Protein AF-A0A3P7E758-F1 (afdb_monomer_lite)

pLDDT: mean 76.77, std 19.85, range [39.34, 97.81]

Sequence (165 aa):
AAGLGNGDGDRANESASSNPRGQPAQAKSVPIVRASSTPNLNSANDSGIVNMDDDTAPLFYRPSRTGYYTPIAGKNSTHRLNAFRNVGRMIGICLMQMEIFPLHLCRHVLKFILGRPINWFDLAFYDPVLFESMRTLVFNEGPTRPEQINSLYLTFEVAVPEQEV

InterPro domains:
  IPR000569 HECT domain [PF00632] (55-159)
  IPR000569 HECT domain [PS50237] (60-156)
  IPR035983 HECT, E3 ligase catalytic domain [SSF56204] (62-149)

Radius of gyration: 33.28 Å; chains: 1; bounding box: 104×48×68 Å

Foldseek 3Di:
DDDDDDDDDDDDDDDDDDDDDDDPDDDPDDPDDDDPLDPPPPPPPDPPPPCPPDQPADQWDALDPPQAIDGACGPVDPVSVSVVVVLVVLVVVCVVVVHDDPHHHQPVVVCVVVVHDDDLVSVCRNPVPVSVVVVCCCDPPDPNDVVVVVVVVDDPDDDDDPSRD

Secondary structure (DSSP, 8-state):
---------------------PPPP----------TTS--TT-TT--S-----S--S-SEE-SSTT--BEE--TT--HHHHHHHHHHHHHHHHHHHHTPPPSS-B-HHHHHHHTTPPP-GGGHHHH-HHHHHHHHHHHS-SS---HHHHHTTT--S-----GGG-

Structure (mmCIF, N/CA/C/O backbone):
data_AF-A0A3P7E758-F1
#
_entry.id   AF-A0A3P7E758-F1
#
loop_
_atom_site.group_PDB
_atom_site.id
_atom_site.type_symbol
_atom_site.label_atom_id
_atom_site.label_alt_id
_atom_site.label_comp_id
_atom_site.label_asym_id
_atom_site.label_entity_id
_atom_site.label_seq_id
_atom_site.pdbx_PDB_ins_code
_atom_site.Cartn_x
_atom_site.Cartn_y
_atom_site.Cartn_z
_atom_site.occupancy
_atom_site.B_iso_or_equiv
_atom_site.auth_seq_id
_atom_site.auth_comp_id
_atom_site.auth_asym_id
_atom_site.auth_atom_id
_atom_site.pdbx_PDB_model_num
ATOM 1 N N . ALA A 1 1 ? 62.265 40.246 -12.607 1.00 41.34 1 ALA A N 1
ATOM 2 C CA . ALA A 1 1 ? 63.620 39.664 -12.684 1.00 41.34 1 ALA A CA 1
ATOM 3 C C . ALA A 1 1 ? 63.481 38.336 -13.425 1.00 41.34 1 ALA A C 1
ATOM 5 O O . ALA A 1 1 ? 62.776 37.478 -12.922 1.00 41.34 1 ALA A O 1
ATOM 6 N N . ALA A 1 2 ? 63.699 38.328 -14.747 1.00 46.28 2 ALA A N 1
ATOM 7 C CA . ALA A 1 2 ? 64.971 37.979 -15.415 1.00 46.28 2 ALA A CA 1
ATOM 8 C C . ALA A 1 2 ? 65.296 36.487 -15.182 1.00 46.28 2 ALA A C 1
ATOM 10 O O . ALA A 1 2 ? 65.490 36.111 -14.038 1.00 46.28 2 ALA A O 1
ATOM 11 N N . GLY A 1 3 ? 65.281 35.572 -16.153 1.00 40.56 3 GLY A N 1
ATOM 12 C CA . GLY A 1 3 ? 65.645 35.661 -17.571 1.00 40.56 3 GLY A CA 1
ATOM 13 C C . GLY A 1 3 ? 66.884 34.778 -17.810 1.00 40.56 3 GLY A C 1
ATOM 14 O O . GLY A 1 3 ? 67.657 34.599 -16.875 1.00 40.56 3 GLY A O 1
ATOM 15 N N . LEU A 1 4 ? 67.082 34.332 -19.062 1.00 51.03 4 LEU A N 1
ATOM 16 C CA . LEU A 1 4 ? 68.225 33.571 -19.628 1.00 51.03 4 LEU A CA 1
ATOM 17 C C . LEU A 1 4 ? 68.063 32.031 -19.584 1.00 51.03 4 LEU A C 1
ATOM 19 O O . LEU A 1 4 ? 67.838 31.472 -18.522 1.00 51.03 4 LEU A O 1
ATOM 23 N N . GLY A 1 5 ? 68.158 31.260 -20.672 1.00 47.66 5 GLY A N 1
ATOM 24 C CA . GLY A 1 5 ? 68.578 31.544 -22.051 1.00 47.66 5 GLY A CA 1
ATOM 25 C C . GLY A 1 5 ? 69.654 30.548 -22.522 1.00 47.66 5 GLY A C 1
ATOM 26 O O . GLY A 1 5 ? 70.560 30.252 -21.753 1.00 47.66 5 GLY A O 1
ATOM 27 N N . ASN A 1 6 ? 69.547 30.134 -23.794 1.00 51.22 6 ASN A N 1
ATOM 28 C CA . ASN A 1 6 ? 70.484 29.370 -24.651 1.00 51.22 6 ASN A CA 1
ATOM 29 C C . ASN A 1 6 ? 70.391 27.830 -24.562 1.00 51.22 6 ASN A C 1
ATOM 31 O O . ASN A 1 6 ? 70.492 27.265 -23.483 1.00 51.22 6 ASN A O 1
ATOM 35 N N . GLY A 1 7 ? 70.182 27.055 -25.633 1.00 42.97 7 GLY A N 1
ATOM 36 C CA . GLY A 1 7 ? 70.262 27.323 -27.076 1.00 42.97 7 GLY A CA 1
ATOM 37 C C . GLY A 1 7 ? 71.610 26.867 -27.635 1.00 42.97 7 GLY A C 1
ATOM 38 O O . GLY A 1 7 ? 72.589 27.540 -27.357 1.00 42.97 7 GLY A O 1
ATOM 39 N N . ASP A 1 8 ? 71.609 25.723 -28.333 1.00 50.28 8 ASP A N 1
ATOM 40 C CA . ASP A 1 8 ? 72.530 25.215 -29.379 1.00 50.28 8 ASP A CA 1
ATOM 41 C C . ASP A 1 8 ? 72.302 23.682 -29.432 1.00 50.28 8 ASP A C 1
ATOM 43 O O . ASP A 1 8 ? 72.295 23.024 -28.399 1.00 50.28 8 ASP A O 1
ATOM 47 N N . GLY A 1 9 ? 71.971 23.001 -30.528 1.00 44.56 9 GLY A N 1
ATOM 48 C CA . GLY A 1 9 ? 72.224 23.278 -31.931 1.00 44.56 9 GLY A CA 1
ATOM 49 C C . GLY A 1 9 ? 73.202 22.226 -32.449 1.00 44.56 9 GLY A C 1
ATOM 50 O O . GLY A 1 9 ? 74.368 22.547 -32.600 1.00 44.56 9 GLY A O 1
ATOM 51 N N . ASP A 1 10 ? 72.750 20.993 -32.720 1.00 51.03 10 ASP A N 1
ATOM 52 C CA . ASP A 1 10 ? 73.558 20.047 -33.501 1.00 51.03 10 ASP A CA 1
ATOM 53 C C . ASP A 1 10 ? 72.725 19.086 -34.364 1.00 51.03 10 ASP A C 1
ATOM 55 O O . ASP A 1 10 ? 71.723 18.506 -33.941 1.00 51.03 10 ASP A O 1
ATOM 59 N N . ARG A 1 11 ? 73.144 18.993 -35.630 1.00 44.94 11 ARG A N 1
ATOM 60 C CA . ARG A 1 11 ? 72.559 18.239 -36.749 1.00 44.94 11 ARG A CA 1
ATOM 61 C C . ARG A 1 11 ? 73.320 16.922 -36.943 1.00 44.94 11 ARG A C 1
ATOM 63 O O . ARG A 1 11 ? 74.523 16.983 -37.145 1.00 44.94 11 ARG A O 1
ATOM 70 N N . ALA A 1 12 ? 72.620 15.792 -37.060 1.00 52.88 12 ALA A N 1
ATOM 71 C CA . ALA A 1 12 ? 72.974 14.622 -37.895 1.00 52.88 12 ALA A CA 1
ATOM 72 C C . ALA A 1 12 ? 71.857 13.567 -37.735 1.00 52.88 12 ALA A C 1
ATOM 74 O O . ALA A 1 12 ? 71.532 13.184 -36.622 1.00 52.88 12 ALA A O 1
ATOM 75 N N . ASN A 1 13 ? 71.046 13.308 -38.765 1.00 43.94 13 ASN A N 1
ATOM 76 C CA . ASN A 1 13 ? 71.191 12.190 -39.709 1.00 43.94 13 ASN A CA 1
ATOM 77 C C . ASN A 1 13 ? 71.075 10.807 -39.046 1.00 43.94 13 ASN A C 1
ATOM 79 O O . ASN A 1 13 ? 72.078 10.326 -38.548 1.00 43.94 13 ASN A O 1
ATOM 83 N N . GLU A 1 14 ? 69.906 10.156 -39.127 1.00 45.25 14 GLU A N 1
ATOM 84 C CA . GLU A 1 14 ? 69.813 8.691 -39.239 1.00 45.25 14 GLU A CA 1
ATOM 85 C C . GLU A 1 14 ? 68.392 8.226 -39.636 1.00 45.25 14 GLU A C 1
ATOM 87 O O . GLU A 1 14 ? 67.415 8.400 -38.917 1.00 45.25 14 GLU A O 1
ATOM 92 N N . SER A 1 15 ? 68.327 7.654 -40.840 1.00 52.00 15 SER A N 1
ATOM 93 C CA . SER A 1 15 ? 67.788 6.320 -41.138 1.00 52.00 15 SER A CA 1
ATOM 94 C C . SER A 1 15 ? 66.315 5.982 -40.856 1.00 52.00 15 SER A C 1
ATOM 96 O O . SER A 1 15 ? 65.830 5.897 -39.734 1.00 52.00 15 SER A O 1
ATOM 98 N N . ALA A 1 16 ? 65.643 5.654 -41.960 1.00 40.22 16 ALA A N 1
ATOM 99 C CA . ALA A 1 16 ? 64.297 5.121 -42.080 1.00 40.22 16 ALA A CA 1
ATOM 100 C C . ALA A 1 16 ? 64.017 3.867 -41.228 1.00 40.22 16 ALA A C 1
ATOM 102 O O . ALA A 1 16 ? 64.786 2.908 -41.256 1.00 40.22 16 ALA A O 1
ATOM 103 N N . SER A 1 17 ? 62.836 3.819 -40.600 1.00 50.53 17 SER A N 1
ATOM 104 C CA . SER A 1 17 ? 62.157 2.562 -40.263 1.00 50.53 17 SER A CA 1
ATOM 105 C C . SER A 1 17 ? 60.633 2.744 -40.135 1.00 50.53 17 SER A C 1
ATOM 107 O O . SER A 1 17 ? 60.138 3.473 -39.282 1.00 50.53 17 SER A O 1
ATOM 109 N N . SER A 1 18 ? 59.927 2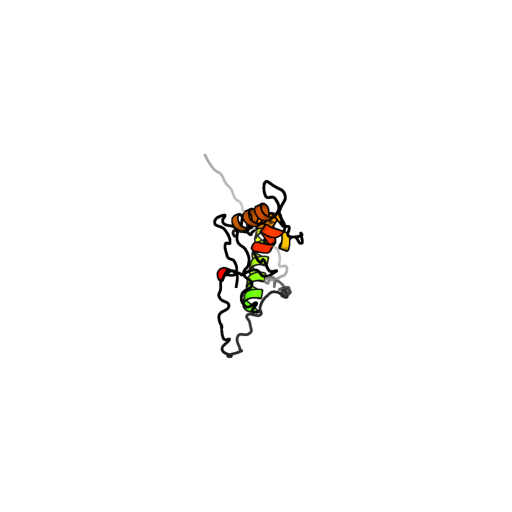.106 -41.074 1.00 52.12 18 SER A N 1
ATOM 110 C CA . SER A 1 18 ? 58.575 1.512 -41.032 1.00 52.12 18 SER A CA 1
ATOM 111 C C . SER A 1 18 ? 57.454 2.095 -40.139 1.00 52.12 18 SER A C 1
ATOM 113 O O . SER A 1 18 ? 57.463 1.895 -38.932 1.00 52.12 18 SER A O 1
ATOM 115 N N . ASN A 1 19 ? 56.431 2.670 -40.806 1.00 53.75 19 ASN A N 1
ATOM 116 C CA . ASN A 1 19 ? 54.977 2.339 -40.818 1.00 53.75 19 ASN A CA 1
ATOM 117 C C . ASN A 1 19 ? 54.227 1.873 -39.532 1.00 53.75 19 ASN A C 1
ATOM 119 O O . ASN A 1 19 ? 54.808 1.187 -38.703 1.00 53.75 19 ASN A O 1
ATOM 123 N N . PRO A 1 20 ? 52.868 1.953 -39.473 1.00 49.50 20 PRO A N 1
ATOM 124 C CA . PRO A 1 20 ? 51.925 2.812 -40.212 1.00 49.50 20 PRO A CA 1
ATOM 125 C C . PRO A 1 20 ? 50.729 3.368 -39.378 1.00 49.50 20 PRO A C 1
ATOM 127 O O . PRO A 1 20 ? 50.231 2.758 -38.440 1.00 49.50 20 PRO A O 1
ATOM 130 N N . ARG A 1 21 ? 50.190 4.508 -39.835 1.00 39.78 21 ARG A N 1
ATOM 131 C CA . ARG A 1 21 ? 48.750 4.821 -40.015 1.00 39.78 21 ARG A CA 1
ATOM 132 C C . ARG A 1 21 ? 47.754 4.252 -38.978 1.00 39.78 21 ARG A C 1
ATOM 134 O O . ARG A 1 21 ? 47.165 3.192 -39.179 1.00 39.78 21 ARG A O 1
ATOM 141 N N . GLY A 1 22 ? 47.468 5.046 -37.944 1.00 39.34 22 GLY A N 1
ATOM 142 C CA . GLY A 1 22 ? 46.355 4.825 -37.017 1.00 39.34 22 GLY A CA 1
ATOM 143 C C . GLY A 1 22 ? 44.988 4.911 -37.710 1.00 39.34 22 GLY A C 1
ATOM 144 O O . GLY A 1 22 ? 44.616 5.952 -38.250 1.00 39.34 22 GLY A O 1
ATOM 145 N N . GLN A 1 23 ? 44.248 3.802 -37.693 1.00 52.19 23 GLN A N 1
ATOM 146 C CA . GLN A 1 23 ? 42.803 3.763 -37.933 1.00 52.19 23 GLN A CA 1
ATOM 147 C C . GLN A 1 23 ? 42.063 3.999 -36.607 1.00 52.19 23 GLN A C 1
ATOM 149 O O . GLN A 1 23 ? 42.525 3.517 -35.570 1.00 52.19 23 GLN A O 1
ATOM 154 N N . PRO A 1 24 ? 40.913 4.696 -36.608 1.00 47.62 24 PRO A N 1
ATOM 155 C CA . PRO A 1 24 ? 40.091 4.815 -35.414 1.00 47.62 24 PRO A CA 1
ATOM 156 C C . PRO A 1 24 ? 39.501 3.440 -35.080 1.00 47.62 24 PRO A C 1
ATOM 158 O O . PRO A 1 24 ? 38.930 2.766 -35.938 1.00 47.62 24 PRO A O 1
ATOM 161 N N . ALA A 1 25 ? 39.662 3.014 -33.829 1.00 46.28 25 ALA A N 1
ATOM 162 C CA . ALA A 1 25 ? 39.121 1.760 -33.332 1.00 46.28 25 ALA A CA 1
ATOM 163 C C . ALA A 1 25 ? 37.589 1.733 -33.495 1.00 46.28 25 ALA A C 1
ATOM 165 O O . ALA A 1 25 ? 36.874 2.535 -32.895 1.00 46.28 25 ALA A O 1
ATOM 166 N N . GLN A 1 26 ? 37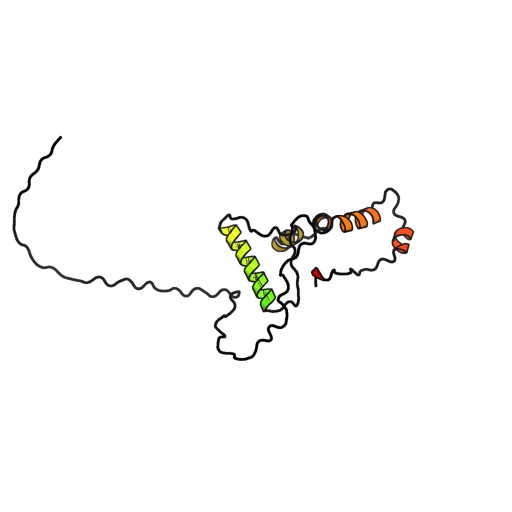.083 0.791 -34.296 1.00 47.22 26 GLN A N 1
ATOM 167 C CA . GLN A 1 26 ? 35.668 0.427 -34.324 1.00 47.22 26 GLN A CA 1
ATOM 168 C C . GLN A 1 26 ? 35.277 -0.127 -32.950 1.00 47.22 26 GLN A C 1
ATOM 170 O O . GLN A 1 26 ? 35.630 -1.254 -32.595 1.00 47.22 26 GLN A O 1
ATOM 175 N N . ALA A 1 27 ? 34.537 0.661 -32.172 1.00 50.00 27 ALA A N 1
ATOM 176 C CA . ALA A 1 27 ? 33.851 0.163 -30.991 1.00 50.00 27 ALA A CA 1
ATOM 177 C C . ALA A 1 27 ? 32.828 -0.892 -31.439 1.00 50.00 27 ALA A C 1
ATOM 179 O O . ALA A 1 27 ? 31.852 -0.580 -32.122 1.00 50.00 27 ALA A O 1
ATOM 180 N N . LYS A 1 28 ? 33.070 -2.156 -31.082 1.00 49.59 28 LYS A N 1
ATOM 181 C CA . LYS A 1 28 ? 32.106 -3.244 -31.264 1.00 49.59 28 LYS A CA 1
ATOM 182 C C . LYS A 1 28 ? 30.858 -2.912 -30.444 1.00 49.59 28 LYS A C 1
ATOM 184 O O . LYS A 1 28 ? 30.899 -2.946 -29.216 1.00 49.59 28 LYS A O 1
ATOM 189 N N . SER A 1 29 ? 29.762 -2.579 -31.119 1.00 47.69 29 SER A N 1
ATOM 190 C CA . SER A 1 29 ? 28.447 -2.432 -30.507 1.00 47.69 29 SER A CA 1
ATOM 191 C C . SER A 1 29 ? 27.980 -3.798 -30.002 1.00 47.69 29 SER A C 1
ATOM 193 O O . SER A 1 29 ? 27.659 -4.699 -30.772 1.00 47.69 29 SER A O 1
ATOM 195 N N . VAL A 1 30 ? 27.978 -3.980 -28.685 1.00 52.91 30 VAL A N 1
ATOM 196 C CA . VAL A 1 30 ? 27.336 -5.140 -28.060 1.00 52.91 30 VAL A CA 1
ATOM 197 C C . VAL A 1 30 ? 25.820 -4.924 -28.171 1.00 52.91 30 VAL A C 1
ATOM 199 O O . VAL A 1 30 ? 25.354 -3.837 -27.816 1.00 52.91 30 VAL A O 1
ATOM 202 N N . PRO A 1 31 ? 25.028 -5.888 -28.675 1.00 55.88 31 PRO A N 1
ATOM 203 C CA . PRO A 1 31 ? 23.585 -5.718 -28.758 1.00 55.88 31 PRO A CA 1
ATOM 204 C C . PRO A 1 31 ? 23.020 -5.602 -27.339 1.00 55.88 31 PRO A C 1
ATOM 206 O O . PRO A 1 31 ? 23.125 -6.531 -26.539 1.00 55.88 31 PRO A O 1
ATOM 209 N N . ILE A 1 32 ? 22.429 -4.451 -27.013 1.00 60.91 32 ILE A N 1
ATOM 210 C CA . ILE A 1 32 ? 21.664 -4.283 -25.776 1.00 60.91 32 ILE A CA 1
ATOM 211 C C . ILE A 1 32 ? 20.487 -5.254 -25.854 1.00 60.91 32 ILE A C 1
ATOM 213 O O . ILE A 1 32 ? 19.609 -5.112 -26.708 1.00 60.91 32 ILE A O 1
ATOM 217 N N . VAL A 1 33 ? 20.488 -6.262 -24.977 1.00 63.25 33 VAL A N 1
ATOM 218 C CA . VAL A 1 33 ? 19.376 -7.204 -24.841 1.00 63.25 33 VAL A CA 1
ATOM 219 C C . VAL A 1 33 ? 18.130 -6.394 -24.517 1.00 63.25 33 VAL A C 1
ATOM 221 O O . VAL A 1 33 ? 18.039 -5.731 -23.482 1.00 63.25 33 VAL A O 1
ATOM 224 N N . ARG A 1 34 ? 17.175 -6.413 -25.445 1.00 58.03 34 ARG A N 1
ATOM 225 C CA . ARG A 1 34 ? 15.913 -5.698 -25.312 1.00 58.03 34 ARG A CA 1
ATOM 226 C C . ARG A 1 34 ? 15.176 -6.267 -24.105 1.00 58.03 34 ARG A C 1
ATOM 228 O O . ARG A 1 34 ? 14.769 -7.426 -24.117 1.00 58.03 34 ARG A O 1
ATOM 235 N N . ALA A 1 35 ? 15.015 -5.464 -23.056 1.00 59.47 35 ALA A N 1
ATOM 236 C CA . ALA A 1 35 ? 14.199 -5.865 -21.921 1.00 59.47 35 ALA A CA 1
ATOM 237 C C . ALA A 1 35 ? 12.785 -6.177 -22.433 1.00 59.47 35 ALA A C 1
ATOM 239 O O . ALA A 1 35 ? 12.217 -5.377 -23.186 1.00 59.47 35 ALA A O 1
ATOM 240 N N . SER A 1 36 ? 12.208 -7.297 -21.986 1.00 63.53 36 SER A N 1
ATOM 241 C CA . SER A 1 36 ? 10.834 -7.743 -22.302 1.00 63.53 36 SER A CA 1
ATOM 242 C C . SER A 1 36 ? 9.771 -6.660 -22.078 1.00 63.53 36 SER A C 1
ATOM 244 O O . SER A 1 36 ? 8.658 -6.720 -22.585 1.00 63.53 36 SER A O 1
ATOM 246 N N . SER A 1 37 ? 10.130 -5.637 -21.314 1.00 56.72 37 SER A N 1
ATOM 247 C CA . SER A 1 37 ? 9.301 -4.525 -20.905 1.00 56.72 37 SER A CA 1
ATOM 248 C C . SER A 1 37 ? 9.406 -3.289 -21.820 1.00 56.72 37 SER A C 1
ATOM 250 O O . SER A 1 37 ? 8.776 -2.273 -21.524 1.00 56.72 37 SER A O 1
ATOM 252 N N . THR A 1 38 ? 10.225 -3.284 -22.880 1.00 59.06 38 THR A N 1
ATOM 253 C CA . THR A 1 38 ? 10.274 -2.159 -23.843 1.00 59.06 38 THR A CA 1
ATOM 254 C C . THR A 1 38 ? 9.209 -2.344 -24.931 1.00 59.06 38 THR A C 1
ATOM 256 O O . THR A 1 38 ? 9.291 -3.316 -25.682 1.00 59.06 38 THR A O 1
ATOM 259 N N . PRO A 1 39 ? 8.195 -1.460 -25.039 1.00 54.72 39 PRO A N 1
ATOM 260 C CA . PRO A 1 39 ? 7.258 -1.527 -26.155 1.00 54.72 39 PRO A CA 1
ATOM 261 C C . PRO A 1 39 ? 8.026 -1.352 -27.470 1.00 54.72 39 PRO A C 1
ATOM 263 O O . PRO A 1 39 ? 8.920 -0.507 -27.578 1.00 54.72 39 PRO A O 1
ATOM 266 N N . ASN A 1 40 ? 7.711 -2.180 -28.466 1.00 57.12 40 ASN A N 1
ATOM 267 C CA . ASN A 1 40 ? 8.311 -2.067 -29.787 1.00 57.12 40 ASN A CA 1
ATOM 268 C C . ASN A 1 40 ? 7.716 -0.848 -30.505 1.00 57.12 40 ASN A C 1
ATOM 270 O O . ASN A 1 40 ? 6.715 -0.961 -31.198 1.00 57.12 40 ASN A O 1
ATOM 274 N N . LEU A 1 41 ? 8.339 0.320 -30.339 1.00 59.19 41 LEU A N 1
ATOM 275 C CA . LEU A 1 41 ? 7.969 1.549 -31.056 1.00 59.19 41 LEU A CA 1
ATOM 276 C C . LEU A 1 41 ? 8.222 1.468 -32.578 1.00 59.19 41 LEU A C 1
ATOM 278 O O . LEU A 1 41 ? 7.837 2.377 -33.300 1.00 59.19 41 LEU A O 1
ATOM 282 N N . ASN A 1 42 ? 8.812 0.373 -33.080 1.00 50.25 42 ASN A N 1
ATOM 283 C CA . ASN A 1 42 ? 9.060 0.149 -34.509 1.00 50.25 42 ASN A CA 1
ATOM 284 C C . ASN A 1 42 ? 7.915 -0.560 -35.255 1.00 50.25 42 ASN A C 1
ATOM 286 O O . ASN A 1 42 ? 8.106 -0.956 -36.404 1.00 50.25 42 ASN A O 1
ATOM 290 N N . SER A 1 43 ? 6.715 -0.675 -34.680 1.00 47.59 43 SER A N 1
ATOM 291 C CA . SER A 1 43 ? 5.504 -0.935 -35.479 1.00 47.59 43 SER A CA 1
ATOM 292 C C . SER A 1 43 ? 5.054 0.351 -36.189 1.00 47.59 43 SER A C 1
ATOM 294 O O . SER A 1 43 ? 3.952 0.836 -35.982 1.00 47.59 43 SER A O 1
ATOM 296 N N . ALA A 1 44 ? 5.934 0.933 -37.006 1.00 47.69 44 ALA A N 1
ATOM 297 C CA . ALA A 1 44 ? 5.676 2.142 -37.792 1.00 47.69 44 ALA A CA 1
ATOM 298 C C . ALA A 1 44 ? 5.087 1.827 -39.183 1.00 47.69 44 ALA A C 1
ATOM 300 O O . ALA A 1 44 ? 5.229 2.626 -40.099 1.00 47.69 44 ALA A O 1
ATOM 301 N N . ASN A 1 45 ? 4.461 0.655 -39.352 1.00 43.12 45 ASN A N 1
ATOM 302 C CA . ASN A 1 45 ? 3.887 0.220 -40.630 1.00 43.12 45 ASN A CA 1
ATOM 303 C C . ASN A 1 45 ? 2.552 -0.536 -40.495 1.00 43.12 45 ASN A C 1
ATOM 305 O O . ASN A 1 45 ? 2.157 -1.235 -41.424 1.00 43.12 45 ASN A O 1
ATOM 309 N N . ASP A 1 46 ? 1.851 -0.390 -39.366 1.00 43.41 46 ASP A N 1
ATOM 310 C CA . ASP A 1 46 ? 0.432 -0.740 -39.298 1.00 43.41 46 ASP A CA 1
ATOM 311 C C . ASP A 1 46 ? -0.383 0.553 -39.304 1.00 43.41 46 ASP A C 1
ATOM 313 O O . ASP A 1 46 ? -0.542 1.228 -38.290 1.00 43.41 46 ASP A O 1
ATOM 317 N N . SER A 1 47 ? -0.841 0.930 -40.495 1.00 41.97 47 SER A N 1
ATOM 318 C CA . SER A 1 47 ? -1.725 2.069 -40.753 1.00 41.97 47 SER A CA 1
ATOM 319 C C . SER A 1 47 ? -3.158 1.835 -40.251 1.00 41.97 47 SER A C 1
ATOM 321 O O . SER A 1 47 ? -4.075 2.552 -40.652 1.00 41.97 47 SER A O 1
ATOM 323 N N . GLY A 1 48 ? -3.386 0.829 -39.404 1.00 43.44 48 GLY A N 1
ATOM 324 C CA . GLY A 1 48 ? -4.626 0.681 -38.664 1.00 43.44 48 GLY A CA 1
ATOM 325 C C . GLY A 1 48 ? -4.743 1.816 -37.658 1.00 43.44 48 GLY A C 1
ATOM 326 O O . GLY A 1 48 ? -3.896 1.962 -36.781 1.00 43.44 48 GLY A O 1
ATOM 327 N N . ILE A 1 49 ? -5.791 2.629 -37.789 1.00 47.09 49 ILE A N 1
ATOM 328 C CA . ILE A 1 49 ? -6.248 3.560 -36.757 1.00 47.09 49 ILE A CA 1
ATOM 329 C C . ILE A 1 49 ? -6.336 2.757 -35.455 1.00 47.09 49 ILE A C 1
ATOM 331 O O . ILE A 1 49 ? -7.299 2.028 -35.226 1.00 47.09 49 ILE A O 1
ATOM 335 N N . VAL A 1 50 ? -5.301 2.835 -34.617 1.00 49.53 50 VAL A N 1
ATOM 336 C CA . VAL A 1 50 ? -5.419 2.434 -33.224 1.00 49.53 50 VAL A CA 1
ATOM 337 C C . VAL A 1 50 ? -6.455 3.386 -32.673 1.00 49.53 50 VAL A C 1
ATOM 339 O O . VAL A 1 50 ? -6.180 4.574 -32.513 1.00 49.53 50 VAL A O 1
ATOM 342 N N . ASN A 1 51 ? -7.672 2.887 -32.469 1.00 50.25 51 ASN A N 1
ATOM 343 C CA . ASN A 1 51 ? -8.646 3.569 -31.643 1.00 50.25 51 ASN A CA 1
ATOM 344 C C . ASN A 1 51 ? -7.921 3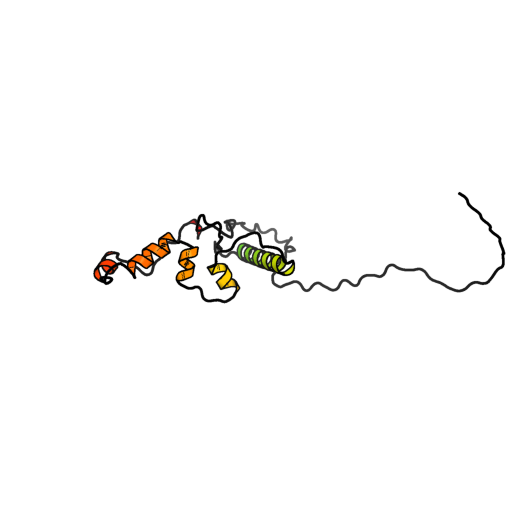.829 -30.318 1.00 50.25 51 ASN A C 1
ATOM 346 O O . ASN A 1 51 ? -7.764 2.919 -29.502 1.00 50.25 51 ASN A O 1
ATOM 350 N N . MET A 1 52 ? -7.395 5.048 -30.142 1.00 51.22 52 MET A N 1
ATOM 351 C CA . MET A 1 52 ? -6.876 5.573 -28.880 1.00 51.22 52 MET A CA 1
ATOM 352 C C . MET A 1 52 ? -8.069 5.817 -27.953 1.00 51.22 52 MET A C 1
ATOM 354 O O . MET A 1 52 ? -8.266 6.912 -27.438 1.00 51.22 52 MET A O 1
ATOM 358 N N . ASP A 1 53 ? -8.906 4.794 -27.819 1.00 57.31 53 ASP A N 1
ATOM 359 C CA . ASP A 1 53 ? -10.167 4.826 -27.120 1.00 57.31 53 ASP A CA 1
ATOM 360 C C . ASP A 1 53 ? -9.861 4.807 -25.619 1.00 57.31 53 ASP A C 1
ATOM 362 O O . ASP A 1 53 ? -9.687 3.771 -24.971 1.00 57.31 53 ASP A O 1
ATOM 366 N N . ASP A 1 54 ? -9.735 6.025 -25.101 1.00 64.12 54 ASP A N 1
ATOM 367 C CA . ASP A 1 54 ? -10.163 6.481 -23.782 1.00 64.12 54 ASP A CA 1
ATOM 368 C C . ASP A 1 54 ? -9.456 5.979 -22.518 1.00 64.12 54 ASP A C 1
ATOM 370 O O . ASP A 1 54 ? -9.891 6.314 -21.419 1.00 64.12 54 ASP A O 1
ATOM 374 N N . ASP A 1 55 ? -8.343 5.248 -22.593 1.00 77.12 55 ASP A N 1
ATOM 375 C CA . ASP A 1 55 ? -7.565 4.924 -21.378 1.00 77.12 55 ASP A CA 1
ATOM 376 C C . ASP A 1 55 ? -6.488 5.979 -21.057 1.00 77.12 55 ASP A C 1
ATOM 378 O O . ASP A 1 55 ? -5.328 5.667 -20.782 1.00 77.12 55 ASP A O 1
ATOM 382 N N . THR A 1 56 ? -6.876 7.256 -21.142 1.00 83.06 56 THR A N 1
ATOM 383 C CA . THR A 1 56 ? -6.035 8.433 -20.849 1.00 83.06 56 THR A CA 1
ATOM 384 C C . THR A 1 56 ? -6.230 8.969 -19.428 1.00 83.06 56 THR A C 1
ATOM 386 O O . THR A 1 56 ? -5.585 9.946 -19.040 1.00 83.06 56 THR A O 1
ATOM 389 N N . ALA A 1 57 ? -7.091 8.325 -18.631 1.00 86.19 57 ALA A N 1
ATOM 390 C CA . ALA A 1 57 ? -7.317 8.682 -17.237 1.00 86.19 57 ALA A CA 1
ATOM 391 C C . ALA A 1 57 ? -6.002 8.640 -16.429 1.00 86.19 57 ALA A C 1
ATOM 393 O O . ALA A 1 57 ? -5.158 7.770 -16.685 1.00 86.19 57 ALA A O 1
ATOM 394 N N . PRO A 1 58 ? -5.822 9.522 -15.425 1.00 91.19 58 PRO A N 1
ATOM 395 C CA . PRO A 1 58 ? -4.624 9.548 -14.591 1.00 91.19 58 PRO A CA 1
ATOM 396 C C . PRO A 1 58 ? -4.258 8.165 -14.035 1.00 91.19 58 PRO A C 1
ATOM 398 O O . PRO A 1 58 ? -5.126 7.390 -13.640 1.00 91.19 58 PRO A O 1
ATOM 401 N N . LEU A 1 59 ? -2.959 7.849 -13.973 1.00 93.31 59 LEU A N 1
ATOM 402 C CA . LEU A 1 59 ? -2.488 6.575 -13.406 1.00 93.31 59 LEU A CA 1
ATOM 403 C C . LEU A 1 59 ? -2.656 6.508 -11.886 1.00 93.31 59 LEU A C 1
ATOM 405 O O . LEU A 1 59 ? -2.758 5.421 -11.327 1.00 93.31 59 LEU A O 1
ATOM 409 N N . PHE A 1 60 ? -2.640 7.663 -11.223 1.00 94.00 60 PHE A N 1
ATOM 410 C CA . PHE A 1 60 ? -2.729 7.782 -9.776 1.00 94.00 60 PHE A CA 1
ATOM 411 C C . PHE A 1 60 ? -3.694 8.898 -9.403 1.00 94.00 60 PHE A C 1
ATOM 413 O O . PHE A 1 60 ? -3.732 9.932 -10.072 1.00 94.00 60 PHE A O 1
ATOM 420 N N . TYR A 1 61 ? -4.388 8.731 -8.283 1.00 92.38 61 TYR A N 1
ATOM 421 C CA . TYR A 1 61 ? -5.176 9.789 -7.660 1.00 92.38 61 TYR A CA 1
ATOM 422 C C . TYR A 1 61 ? -4.817 9.934 -6.179 1.00 92.38 61 TYR A C 1
ATOM 424 O O . TYR A 1 61 ? -4.057 9.136 -5.623 1.00 92.38 61 TYR A O 1
ATOM 432 N N . ARG A 1 62 ? -5.324 10.999 -5.553 1.00 90.69 62 ARG A N 1
ATOM 433 C CA . ARG A 1 62 ? -5.109 11.303 -4.135 1.00 90.69 62 ARG A CA 1
ATOM 434 C C . ARG A 1 62 ? -6.391 11.009 -3.350 1.00 90.69 62 ARG A C 1
ATOM 436 O O . ARG A 1 62 ? -7.327 11.795 -3.492 1.00 90.69 62 ARG A O 1
ATOM 443 N N . PRO A 1 63 ? -6.440 9.952 -2.517 1.00 86.94 63 PRO A N 1
ATOM 444 C CA . PRO A 1 63 ? -7.623 9.646 -1.706 1.00 86.94 63 PRO A CA 1
ATOM 445 C C . PRO A 1 63 ? -7.859 10.678 -0.599 1.00 86.94 63 PRO A C 1
ATOM 447 O O . PRO A 1 63 ? -8.992 10.971 -0.238 1.00 86.94 63 PRO A O 1
ATOM 450 N N . SER A 1 64 ? -6.788 11.285 -0.083 1.00 79.62 64 SER A N 1
ATOM 451 C CA . SER A 1 64 ? -6.849 12.237 1.024 1.00 79.62 64 SER A CA 1
ATOM 452 C C . SER A 1 64 ? -6.045 13.504 0.731 1.00 79.62 64 SER A C 1
ATOM 454 O O . SER A 1 64 ? -5.137 13.534 -0.105 1.00 79.62 64 SER A O 1
ATOM 456 N N . ARG A 1 65 ? -6.350 14.579 1.469 1.00 78.44 65 ARG A N 1
ATOM 457 C CA . ARG A 1 65 ? -5.618 15.858 1.418 1.00 78.44 65 ARG A CA 1
ATOM 458 C C . ARG A 1 65 ? -4.192 15.765 1.977 1.00 78.44 65 ARG A C 1
ATOM 460 O O . ARG A 1 65 ? -3.450 16.735 1.888 1.00 78.44 65 ARG A O 1
ATOM 467 N N . THR A 1 66 ? -3.797 14.610 2.513 1.00 78.75 66 THR A N 1
ATOM 468 C CA . THR A 1 66 ? -2.458 14.325 3.057 1.00 78.75 66 THR A CA 1
ATOM 469 C C . THR A 1 66 ? -1.353 14.256 1.998 1.00 78.75 66 THR A C 1
ATOM 471 O O . THR A 1 66 ? -0.180 14.222 2.354 1.00 78.75 66 THR A O 1
ATOM 474 N N . GLY A 1 67 ? -1.701 14.261 0.705 1.00 85.62 67 GLY A N 1
ATOM 475 C CA . GLY A 1 67 ? -0.734 14.343 -0.397 1.00 85.62 67 GLY A CA 1
ATOM 476 C C . GLY A 1 67 ? -0.178 13.000 -0.878 1.00 85.62 67 GLY A C 1
ATOM 477 O O . GLY A 1 67 ? 0.684 12.992 -1.754 1.00 85.62 67 GLY A O 1
ATOM 478 N N . TYR A 1 68 ? -0.678 11.878 -0.354 1.00 93.00 68 TYR A N 1
ATOM 479 C CA . TYR A 1 68 ? -0.307 10.544 -0.826 1.00 93.00 68 TYR A CA 1
ATOM 480 C C . TYR A 1 68 ? -1.141 10.106 -2.032 1.00 93.00 68 TYR A C 1
ATOM 482 O O . TYR A 1 68 ? -2.308 10.475 -2.158 1.00 93.00 68 TYR A O 1
ATOM 490 N N . TYR A 1 69 ? -0.534 9.299 -2.899 1.00 94.31 69 TYR A N 1
ATOM 491 C CA . TYR A 1 69 ? -1.108 8.835 -4.156 1.00 94.31 69 TYR A CA 1
ATOM 492 C C . TYR A 1 69 ? -1.292 7.319 -4.186 1.00 94.31 69 TYR A C 1
ATOM 494 O O . TYR A 1 69 ? -0.469 6.556 -3.669 1.00 94.31 69 TYR A O 1
ATOM 502 N N . THR A 1 70 ? -2.346 6.877 -4.861 1.00 93.56 70 THR A N 1
ATOM 503 C CA . THR A 1 70 ? -2.691 5.464 -5.032 1.00 93.56 70 THR A CA 1
ATOM 504 C C . THR A 1 70 ? -3.031 5.172 -6.503 1.00 93.56 70 THR A C 1
ATOM 506 O O . THR A 1 70 ? -3.522 6.074 -7.188 1.00 93.56 70 THR A O 1
ATOM 509 N N . PRO A 1 71 ? -2.679 3.988 -7.043 1.00 94.25 71 PRO A N 1
ATOM 510 C CA . PRO A 1 71 ? -2.882 3.677 -8.457 1.00 94.25 71 PRO A CA 1
ATOM 511 C C . PRO A 1 71 ? -4.363 3.468 -8.802 1.00 94.25 71 PRO A C 1
ATOM 513 O O . PRO A 1 71 ? -5.108 2.909 -8.005 1.00 94.25 71 PRO A O 1
ATOM 516 N N . ILE A 1 72 ? -4.753 3.856 -10.018 1.00 92.25 72 ILE A N 1
ATOM 517 C CA . ILE A 1 72 ? -6.084 3.623 -10.600 1.00 92.25 72 ILE A CA 1
ATOM 518 C C . ILE A 1 72 ? -5.967 2.535 -11.666 1.00 92.25 72 ILE A C 1
ATOM 520 O O . ILE A 1 72 ? -5.200 2.691 -12.624 1.00 92.25 72 ILE A O 1
ATOM 524 N N . ALA A 1 73 ? -6.731 1.451 -11.547 1.00 85.00 73 ALA A N 1
ATOM 525 C CA . ALA A 1 73 ? -6.665 0.343 -12.500 1.00 85.00 73 ALA A CA 1
ATOM 526 C C . ALA A 1 73 ? -7.132 0.750 -13.909 1.00 85.00 73 ALA A C 1
ATOM 528 O O . ALA A 1 73 ? -6.514 0.331 -14.892 1.00 85.00 73 ALA A O 1
ATOM 529 N N . GLY A 1 74 ? -8.147 1.617 -14.016 1.00 86.06 74 GLY A N 1
ATOM 530 C CA . GLY A 1 74 ? -8.727 2.032 -15.293 1.00 86.06 74 GLY A CA 1
ATOM 531 C C . GLY A 1 74 ? -9.191 0.834 -16.124 1.00 86.06 74 GLY A C 1
ATOM 532 O O . GLY A 1 74 ? -9.560 -0.218 -15.598 1.00 86.06 74 GLY A O 1
ATOM 533 N N . LYS A 1 75 ? -9.077 0.935 -17.454 1.00 85.81 75 LYS A N 1
ATOM 534 C CA . LYS A 1 75 ? -9.486 -0.139 -18.382 1.00 85.81 75 LYS A CA 1
ATOM 535 C C . LYS A 1 75 ? -8.482 -1.298 -18.484 1.00 85.81 75 LYS A C 1
ATOM 537 O O . LYS A 1 75 ? -8.685 -2.205 -19.287 1.00 85.81 75 LYS A O 1
ATOM 542 N N . ASN A 1 76 ? -7.383 -1.277 -17.718 1.00 86.75 76 ASN A N 1
ATOM 543 C CA . ASN A 1 76 ? -6.280 -2.246 -17.810 1.00 86.75 76 ASN A CA 1
ATOM 544 C C . ASN A 1 76 ? -5.767 -2.473 -19.249 1.00 86.75 76 ASN A C 1
ATOM 546 O O . ASN A 1 76 ? -5.317 -3.570 -19.595 1.00 86.75 76 ASN A O 1
ATOM 550 N N . SER A 1 77 ? -5.817 -1.445 -20.103 1.00 89.81 77 SER A N 1
ATOM 551 C CA . SER A 1 77 ? -5.329 -1.559 -21.477 1.00 89.81 77 SER A CA 1
ATOM 552 C C . SER A 1 77 ? -3.834 -1.892 -21.502 1.00 89.81 77 SER A C 1
ATOM 554 O O . SER A 1 77 ? -3.073 -1.550 -20.588 1.00 89.81 77 SER A O 1
ATOM 556 N N . THR A 1 78 ? -3.356 -2.508 -22.587 1.00 90.50 78 THR A N 1
ATOM 557 C CA . THR A 1 78 ? -1.916 -2.768 -22.747 1.00 90.50 78 THR A CA 1
ATOM 558 C C . THR A 1 78 ? -1.100 -1.477 -22.626 1.00 90.50 78 THR A C 1
ATOM 560 O O . THR A 1 78 ? -0.024 -1.491 -22.029 1.00 90.50 78 THR A O 1
ATOM 563 N N . HIS A 1 79 ? -1.620 -0.349 -23.124 1.00 89.94 79 HIS A N 1
ATOM 564 C CA . HIS A 1 79 ? -0.978 0.960 -23.001 1.00 89.94 79 HIS A CA 1
ATOM 565 C C . HIS A 1 79 ? -0.845 1.406 -21.537 1.00 89.94 79 HIS A C 1
ATOM 567 O O . HIS A 1 79 ? 0.258 1.743 -21.099 1.00 89.94 79 HIS A O 1
ATOM 573 N N . ARG A 1 80 ? -1.924 1.326 -20.751 1.00 91.94 80 ARG A N 1
ATOM 574 C CA . ARG A 1 80 ? -1.917 1.683 -19.325 1.00 91.94 80 ARG A CA 1
ATOM 575 C C . ARG A 1 80 ? -0.987 0.786 -18.510 1.00 91.94 80 ARG A C 1
ATOM 577 O O . ARG A 1 80 ? -0.185 1.278 -17.717 1.00 91.94 80 ARG A O 1
ATOM 584 N N . LEU A 1 81 ? -0.995 -0.523 -18.772 1.00 92.44 81 LEU A N 1
ATOM 585 C CA . LEU A 1 81 ? -0.056 -1.463 -18.150 1.00 92.44 81 LEU A CA 1
ATOM 586 C C . LEU A 1 81 ? 1.402 -1.141 -18.514 1.00 92.44 81 LEU A C 1
ATOM 588 O O . LEU A 1 81 ? 2.290 -1.266 -17.668 1.00 92.44 81 LEU A O 1
ATOM 592 N N . ASN A 1 82 ? 1.681 -0.713 -19.751 1.00 93.38 82 ASN A N 1
ATOM 593 C CA . ASN A 1 82 ? 3.016 -0.248 -20.145 1.00 93.38 82 ASN A CA 1
ATOM 594 C C . ASN A 1 82 ? 3.417 1.015 -19.367 1.00 93.38 82 ASN A C 1
ATOM 596 O O . ASN A 1 82 ? 4.564 1.123 -18.928 1.00 93.38 82 ASN A O 1
ATOM 600 N N . ALA A 1 83 ? 2.479 1.942 -19.164 1.00 94.38 83 ALA A N 1
ATOM 601 C CA . ALA A 1 83 ? 2.706 3.173 -18.420 1.00 94.38 83 ALA A CA 1
ATOM 602 C C . ALA A 1 83 ? 3.030 2.898 -16.938 1.00 94.38 83 ALA A C 1
ATOM 604 O O . ALA A 1 83 ? 4.038 3.398 -16.439 1.00 94.38 83 ALA A O 1
ATOM 605 N N . PHE A 1 84 ? 2.293 2.005 -16.264 1.00 95.31 84 PHE A N 1
ATOM 606 C CA . PHE A 1 84 ? 2.633 1.566 -14.901 1.00 95.31 84 PHE A CA 1
ATOM 607 C C . PHE A 1 84 ? 4.021 0.912 -14.809 1.00 95.31 84 PHE A C 1
ATOM 609 O O . PHE A 1 84 ? 4.767 1.177 -13.865 1.00 95.31 84 PHE A O 1
ATOM 616 N N . ARG A 1 85 ? 4.429 0.117 -15.810 1.00 95.62 85 ARG A N 1
ATOM 617 C CA . ARG A 1 85 ? 5.798 -0.436 -15.855 1.00 95.62 85 ARG A CA 1
ATOM 618 C C . ARG A 1 85 ? 6.863 0.647 -16.008 1.00 95.62 85 ARG A C 1
ATOM 620 O O . ARG A 1 85 ? 7.934 0.529 -15.415 1.00 95.62 85 ARG A O 1
ATOM 627 N N . ASN A 1 86 ? 6.585 1.701 -16.772 1.00 96.06 86 ASN A N 1
ATOM 628 C CA . ASN A 1 86 ? 7.486 2.849 -16.881 1.00 96.06 86 ASN A CA 1
ATOM 629 C C . ASN A 1 86 ? 7.605 3.598 -15.549 1.00 96.06 86 ASN A C 1
ATOM 631 O O . ASN A 1 86 ? 8.720 3.933 -15.159 1.00 96.06 86 ASN A O 1
ATOM 635 N N . VAL A 1 87 ? 6.507 3.766 -14.807 1.00 96.19 87 VAL A N 1
ATOM 636 C CA . VAL A 1 87 ? 6.543 4.334 -13.448 1.00 96.19 87 VAL A CA 1
ATOM 637 C C . VAL A 1 87 ? 7.411 3.480 -12.520 1.00 96.19 87 VAL A C 1
ATOM 639 O O . VAL A 1 87 ? 8.294 4.013 -11.854 1.00 96.19 87 VAL A O 1
ATOM 642 N N . GLY A 1 88 ? 7.247 2.153 -12.537 1.00 96.62 88 GLY A N 1
ATOM 643 C CA . GLY A 1 88 ? 8.093 1.239 -11.760 1.00 96.62 88 GLY A CA 1
ATOM 644 C C . GLY A 1 88 ? 9.588 1.355 -12.090 1.00 96.62 88 GLY A C 1
ATOM 645 O O . GLY A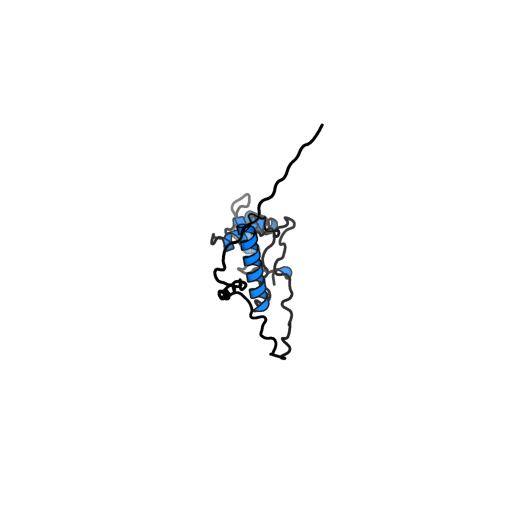 1 88 ? 10.428 1.318 -11.193 1.00 96.62 88 GLY A O 1
ATOM 646 N N . ARG A 1 89 ? 9.939 1.569 -13.365 1.00 96.69 89 ARG A N 1
ATOM 647 C CA . ARG A 1 89 ? 11.330 1.832 -13.777 1.00 96.69 89 ARG A CA 1
ATOM 648 C C . ARG A 1 89 ? 11.851 3.167 -13.270 1.00 96.69 89 ARG A C 1
ATOM 650 O O . ARG A 1 89 ? 12.999 3.219 -12.848 1.00 96.69 89 ARG A O 1
ATOM 657 N N . MET A 1 90 ? 11.035 4.220 -13.307 1.00 96.75 90 MET A N 1
ATOM 658 C CA . MET A 1 90 ? 11.423 5.523 -12.760 1.00 96.75 90 MET A CA 1
ATOM 659 C C . MET A 1 90 ? 11.705 5.419 -11.261 1.00 96.75 90 MET A C 1
ATOM 661 O O . MET A 1 90 ? 12.744 5.892 -10.815 1.00 96.75 90 MET A O 1
ATOM 665 N N . ILE A 1 91 ? 10.856 4.707 -10.508 1.00 96.69 91 ILE A N 1
ATOM 666 C CA . ILE A 1 91 ? 11.106 4.404 -9.090 1.00 96.69 91 ILE A CA 1
ATOM 667 C C . ILE A 1 91 ? 12.454 3.686 -8.926 1.00 96.69 91 ILE A C 1
ATOM 669 O O . ILE A 1 91 ? 13.272 4.095 -8.107 1.00 96.69 91 ILE A O 1
ATOM 673 N N . GLY A 1 92 ? 12.718 2.653 -9.734 1.00 96.31 92 GLY A N 1
ATOM 674 C CA . GLY A 1 92 ? 13.989 1.922 -9.705 1.00 96.31 92 GLY A CA 1
ATOM 675 C C . GLY A 1 92 ? 15.217 2.791 -10.012 1.00 96.31 92 GLY A C 1
ATOM 676 O O . GLY A 1 92 ? 16.247 2.634 -9.361 1.00 96.31 92 GLY A O 1
ATOM 677 N N . ILE A 1 93 ? 15.112 3.730 -10.958 1.00 97.25 93 ILE A N 1
ATOM 678 C CA . ILE A 1 93 ? 16.193 4.668 -11.304 1.00 97.25 93 ILE A CA 1
ATOM 679 C C . ILE A 1 93 ? 16.454 5.647 -10.158 1.00 97.25 93 ILE A C 1
ATOM 681 O O . ILE A 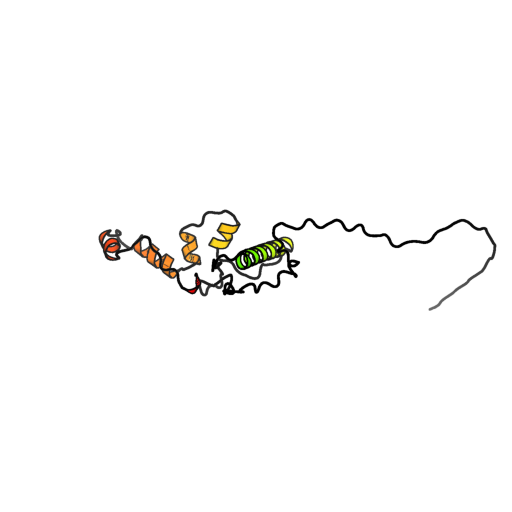1 93 ? 17.613 5.822 -9.792 1.00 97.25 93 ILE A O 1
ATOM 685 N N . CYS A 1 94 ? 15.408 6.226 -9.555 1.00 97.00 94 CYS A N 1
ATOM 686 C CA . CYS A 1 94 ? 15.553 7.104 -8.390 1.00 97.00 94 CYS A CA 1
ATOM 687 C C . CYS A 1 94 ? 16.269 6.381 -7.241 1.00 97.00 94 CYS A C 1
ATOM 689 O O . CYS A 1 94 ? 17.245 6.891 -6.702 1.00 97.00 94 CYS A O 1
ATOM 691 N N . LEU A 1 95 ? 15.861 5.143 -6.938 1.00 95.25 95 LEU A N 1
ATOM 692 C CA . LEU A 1 95 ? 16.515 4.325 -5.913 1.00 95.25 95 LEU A CA 1
ATOM 693 C C . LEU A 1 95 ? 17.988 4.034 -6.242 1.00 95.25 95 LEU A C 1
ATOM 695 O O . LEU A 1 95 ? 18.833 4.099 -5.355 1.00 95.25 95 LEU A O 1
ATOM 699 N N . MET A 1 96 ? 18.311 3.738 -7.506 1.00 97.19 96 MET A N 1
ATOM 700 C CA . MET A 1 96 ? 19.687 3.480 -7.948 1.00 97.19 96 MET A CA 1
ATOM 701 C C . MET A 1 96 ? 20.577 4.730 -7.866 1.00 97.19 96 MET A C 1
ATOM 703 O O . MET A 1 96 ? 21.759 4.619 -7.553 1.00 97.19 96 MET A O 1
ATOM 707 N N . GLN A 1 97 ? 20.019 5.908 -8.148 1.00 96.94 97 GLN A N 1
ATOM 708 C CA . GLN A 1 97 ? 20.724 7.193 -8.108 1.00 96.94 97 GLN A CA 1
ATOM 709 C C . GLN A 1 97 ? 20.780 7.813 -6.703 1.00 96.94 97 GLN A C 1
ATOM 711 O O . GLN A 1 97 ? 21.404 8.856 -6.543 1.00 96.94 97 GLN A O 1
ATOM 716 N N . MET A 1 98 ? 20.176 7.172 -5.692 1.00 95.88 98 MET A N 1
ATOM 717 C CA . MET A 1 98 ? 19.983 7.730 -4.343 1.00 95.88 98 MET A CA 1
ATOM 718 C C . MET A 1 98 ? 19.154 9.030 -4.341 1.00 95.88 98 MET A C 1
ATOM 720 O O . MET A 1 98 ? 19.308 9.879 -3.467 1.00 95.88 98 MET A O 1
ATOM 724 N N . GLU A 1 99 ? 18.251 9.164 -5.311 1.00 96.94 99 GLU A N 1
ATOM 725 C CA . GLU A 1 99 ? 17.340 10.293 -5.486 1.00 96.94 99 GLU A CA 1
ATOM 726 C C . GLU A 1 99 ? 15.952 9.977 -4.910 1.00 96.94 99 GLU A C 1
ATOM 728 O O . GLU A 1 99 ? 15.481 8.833 -4.916 1.00 96.94 99 GLU A O 1
ATOM 733 N N . ILE A 1 100 ? 15.254 11.008 -4.433 1.00 94.69 100 ILE A N 1
ATOM 734 C CA . ILE A 1 100 ? 13.891 10.860 -3.913 1.00 94.69 100 ILE A CA 1
ATOM 735 C C . ILE A 1 100 ? 12.915 10.782 -5.088 1.00 94.69 100 ILE A C 1
ATOM 737 O O . ILE A 1 100 ? 12.848 11.682 -5.923 1.00 94.69 100 ILE A O 1
ATOM 741 N N . PHE A 1 101 ? 12.104 9.723 -5.135 1.00 94.19 101 PHE A N 1
ATOM 742 C CA . PHE A 1 101 ? 11.026 9.629 -6.117 1.00 94.19 101 PHE A CA 1
ATOM 743 C C . PHE A 1 101 ? 9.958 10.707 -5.838 1.00 94.19 101 PHE A C 1
ATOM 745 O O . PHE A 1 101 ? 9.430 10.755 -4.725 1.00 94.19 101 PHE A O 1
ATOM 752 N N . PRO A 1 102 ? 9.598 11.556 -6.821 1.00 92.25 102 PRO A N 1
ATOM 753 C CA . PRO A 1 102 ? 8.788 12.755 -6.577 1.00 92.25 102 PRO A CA 1
ATOM 754 C C . PRO A 1 102 ? 7.312 12.484 -6.238 1.00 92.25 102 PRO A C 1
ATOM 756 O O . PRO A 1 102 ? 6.607 13.398 -5.814 1.00 92.25 102 PRO A O 1
ATOM 759 N N . LEU A 1 103 ? 6.812 11.258 -6.432 1.00 93.00 103 LEU A N 1
ATOM 760 C CA . LEU A 1 103 ? 5.425 10.897 -6.134 1.00 93.00 103 LEU A CA 1
ATOM 761 C C . LEU A 1 103 ? 5.346 10.133 -4.805 1.00 93.00 103 LEU A C 1
ATOM 763 O O . LEU A 1 103 ? 5.768 8.980 -4.701 1.00 93.00 103 LEU A O 1
ATOM 767 N N . HIS A 1 104 ? 4.755 10.762 -3.790 1.00 93.62 104 HIS A N 1
ATOM 768 C CA . HIS A 1 104 ? 4.544 10.145 -2.481 1.00 93.62 104 HIS A CA 1
ATOM 769 C C . HIS A 1 104 ? 3.433 9.094 -2.551 1.00 93.62 104 HIS A C 1
ATOM 771 O O . HIS A 1 104 ? 2.251 9.422 -2.594 1.00 93.62 104 HIS A O 1
ATOM 777 N N . LEU A 1 105 ? 3.799 7.816 -2.560 1.00 94.62 105 LEU A N 1
ATOM 778 C CA . LEU A 1 105 ? 2.837 6.715 -2.616 1.00 94.62 105 LEU A CA 1
ATOM 779 C C . LEU A 1 105 ? 2.221 6.431 -1.241 1.00 94.62 105 LEU A C 1
ATOM 781 O O . LEU A 1 105 ? 2.898 6.511 -0.214 1.00 94.62 105 LEU A O 1
ATOM 785 N N . CYS A 1 106 ? 0.944 6.049 -1.221 1.00 94.56 106 CYS A N 1
ATOM 786 C CA . CYS A 1 106 ? 0.287 5.579 -0.007 1.00 94.56 106 CYS A CA 1
ATOM 787 C C . CYS A 1 106 ? 0.986 4.329 0.558 1.00 94.56 106 CYS A C 1
ATOM 789 O O . CYS A 1 106 ? 1.550 3.505 -0.170 1.00 94.56 106 CYS A O 1
ATOM 791 N N . ARG A 1 107 ? 0.899 4.144 1.879 1.00 94.56 107 ARG A N 1
ATOM 792 C CA . ARG A 1 107 ? 1.563 3.039 2.587 1.00 94.56 107 ARG A CA 1
ATOM 793 C C . ARG A 1 107 ? 1.188 1.657 2.042 1.00 94.56 107 ARG A C 1
ATOM 795 O O . ARG A 1 107 ? 2.072 0.811 1.932 1.00 94.56 107 ARG A O 1
ATOM 802 N N . HIS A 1 108 ? -0.079 1.409 1.706 1.00 95.12 108 HIS A N 1
ATOM 803 C CA . HIS A 1 108 ? -0.521 0.114 1.169 1.00 95.12 108 HIS A CA 1
ATOM 804 C C . HIS A 1 108 ? 0.106 -0.195 -0.194 1.00 95.12 108 HIS A C 1
ATOM 806 O O . HIS A 1 108 ? 0.439 -1.346 -0.458 1.00 95.12 108 HIS A O 1
ATOM 812 N N . VAL A 1 109 ? 0.369 0.829 -1.011 1.00 95.56 109 VAL A N 1
ATOM 813 C CA . VAL A 1 109 ? 1.077 0.690 -2.294 1.00 95.56 109 VAL A CA 1
ATOM 814 C C . VAL A 1 109 ? 2.533 0.293 -2.058 1.00 95.56 109 VAL A C 1
ATOM 816 O O . VAL A 1 109 ? 3.038 -0.633 -2.688 1.00 95.56 109 VAL A O 1
ATOM 819 N N . LEU A 1 110 ? 3.205 0.939 -1.101 1.00 95.81 110 LEU A N 1
ATOM 820 C CA . LEU A 1 110 ? 4.573 0.576 -0.722 1.00 95.81 110 LEU A CA 1
ATOM 821 C C . LEU A 1 110 ? 4.638 -0.844 -0.145 1.00 95.81 110 LEU A C 1
ATOM 823 O O . LEU A 1 110 ? 5.530 -1.610 -0.498 1.00 95.81 110 LEU A O 1
ATOM 827 N N . LYS A 1 111 ? 3.680 -1.222 0.709 1.00 97.38 111 LYS A N 1
ATOM 828 C CA . LYS A 1 111 ? 3.571 -2.591 1.231 1.00 97.38 111 LYS A CA 1
ATOM 829 C C . LYS A 1 111 ? 3.395 -3.608 0.111 1.00 97.38 111 LYS A C 1
ATOM 831 O O . LYS A 1 111 ? 4.102 -4.610 0.121 1.00 97.38 111 LYS A O 1
ATOM 836 N N . PHE A 1 112 ? 2.531 -3.317 -0.860 1.00 96.25 112 PHE A N 1
ATOM 837 C CA . PHE A 1 112 ? 2.320 -4.162 -2.030 1.00 96.25 112 PHE A CA 1
ATOM 838 C C . PHE A 1 112 ? 3.613 -4.360 -2.834 1.00 96.25 112 PHE A C 1
ATOM 840 O O . PHE A 1 112 ? 3.996 -5.498 -3.093 1.00 96.25 112 PHE A O 1
ATOM 847 N N . ILE A 1 113 ? 4.341 -3.279 -3.147 1.00 96.06 113 ILE A N 1
ATOM 848 C CA . ILE A 1 113 ? 5.633 -3.345 -3.860 1.00 96.06 113 ILE A CA 1
ATOM 849 C C . ILE A 1 113 ? 6.660 -4.187 -3.086 1.00 96.06 113 ILE A C 1
ATOM 851 O O . ILE A 1 113 ? 7.421 -4.944 -3.682 1.00 96.06 113 ILE A O 1
ATOM 855 N N . LEU A 1 114 ? 6.676 -4.073 -1.755 1.00 96.75 114 LEU A N 1
ATOM 856 C CA . LEU A 1 114 ? 7.592 -4.804 -0.875 1.00 96.75 114 LEU A CA 1
ATOM 857 C C . LEU A 1 114 ? 7.140 -6.243 -0.558 1.00 96.75 114 LEU A C 1
ATOM 859 O O . LEU A 1 114 ? 7.801 -6.911 0.238 1.00 96.75 114 LEU A O 1
ATOM 863 N N . GLY A 1 115 ? 6.012 -6.713 -1.104 1.00 97.00 115 GLY A N 1
ATOM 864 C CA . GLY A 1 115 ? 5.463 -8.042 -0.809 1.00 97.00 115 GLY A CA 1
ATOM 865 C C . GLY A 1 115 ? 5.001 -8.224 0.644 1.00 97.00 115 GLY A C 1
ATOM 866 O O . GLY A 1 115 ? 5.004 -9.339 1.160 1.00 97.00 115 GLY A O 1
ATOM 867 N N . ARG A 1 116 ? 4.642 -7.135 1.337 1.00 97.81 116 ARG A N 1
ATOM 868 C CA . ARG A 1 116 ? 4.147 -7.156 2.723 1.00 97.81 116 ARG A CA 1
ATOM 869 C C . ARG A 1 116 ? 2.614 -7.174 2.759 1.00 97.81 116 ARG A C 1
ATOM 871 O O . ARG A 1 116 ? 1.990 -6.502 1.938 1.00 97.81 116 ARG A O 1
ATOM 878 N N . PRO A 1 117 ? 1.995 -7.857 3.740 1.00 97.38 117 PRO A N 1
ATOM 879 C CA . PRO A 1 117 ? 0.543 -7.868 3.880 1.00 97.38 117 PRO A CA 1
ATOM 880 C C . PRO A 1 117 ? -0.004 -6.466 4.186 1.00 97.38 117 PRO A C 1
ATOM 882 O O . PRO A 1 117 ? 0.553 -5.719 5.003 1.00 97.38 117 PRO A O 1
ATOM 885 N N . ILE A 1 118 ? -1.109 -6.127 3.520 1.00 96.38 118 ILE A N 1
ATOM 886 C CA . ILE A 1 118 ? -1.902 -4.927 3.789 1.00 96.38 118 ILE A CA 1
ATOM 887 C C . ILE A 1 118 ? -2.837 -5.258 4.955 1.00 96.38 118 ILE A C 1
ATOM 889 O O . ILE A 1 118 ? -3.562 -6.247 4.922 1.00 96.38 118 ILE A O 1
ATOM 893 N N . ASN A 1 119 ? -2.782 -4.443 6.001 1.00 95.06 119 ASN A N 1
ATOM 894 C CA . ASN A 1 119 ? -3.500 -4.641 7.253 1.00 95.06 119 ASN A CA 1
ATOM 895 C C . ASN A 1 119 ? -4.613 -3.600 7.392 1.00 95.06 119 ASN A C 1
ATOM 897 O O . ASN A 1 119 ? -4.529 -2.513 6.826 1.00 95.06 119 ASN A O 1
ATOM 901 N N . TRP A 1 120 ? -5.578 -3.878 8.271 1.00 93.75 120 TRP A N 1
ATOM 902 C CA . TRP A 1 120 ? -6.638 -2.941 8.667 1.00 93.75 120 TRP A CA 1
ATOM 903 C C . TRP A 1 120 ? -6.128 -1.519 8.971 1.00 93.75 120 TRP A C 1
ATOM 905 O O . TRP A 1 120 ? -6.688 -0.532 8.510 1.00 93.75 120 TRP A O 1
ATOM 915 N N . PHE A 1 121 ? -5.005 -1.403 9.683 1.00 94.06 121 PHE A N 1
ATOM 916 C CA . PHE A 1 121 ? -4.411 -0.110 10.040 1.00 94.06 121 PHE A CA 1
ATOM 917 C C . PHE A 1 121 ? -3.889 0.711 8.852 1.00 94.06 121 PHE A C 1
ATOM 919 O O . PHE A 1 121 ? -3.624 1.898 9.019 1.00 94.06 121 PHE A O 1
ATOM 926 N N . ASP A 1 122 ? -3.708 0.120 7.667 1.00 94.75 122 ASP A N 1
ATOM 927 C CA . ASP A 1 122 ? -3.346 0.891 6.473 1.00 94.75 122 ASP A CA 1
ATOM 928 C C . ASP A 1 122 ? -4.512 1.763 5.994 1.00 94.75 122 ASP A C 1
ATOM 930 O O . ASP A 1 122 ? -4.269 2.829 5.427 1.00 94.75 122 ASP A O 1
ATOM 934 N N . LEU A 1 123 ? -5.757 1.372 6.304 1.00 93.00 123 LEU A N 1
ATOM 935 C CA . LEU A 1 123 ? -6.943 2.158 5.982 1.00 93.00 123 LEU A CA 1
ATOM 936 C C . LEU A 1 123 ? -6.914 3.534 6.656 1.00 93.00 123 LEU A C 1
ATOM 938 O O . LEU A 1 123 ? -7.268 4.512 6.016 1.00 93.00 123 LEU A O 1
ATOM 942 N N . ALA A 1 124 ? -6.395 3.644 7.883 1.00 92.38 124 ALA A N 1
ATOM 943 C CA . ALA A 1 124 ? -6.280 4.923 8.593 1.00 92.38 124 ALA A CA 1
ATOM 944 C C . ALA A 1 124 ? -5.454 5.978 7.831 1.00 92.38 124 ALA A C 1
ATOM 946 O O . ALA A 1 124 ? -5.663 7.176 7.999 1.00 92.38 124 ALA A O 1
ATOM 947 N N . PHE A 1 125 ? -4.504 5.538 6.997 1.00 89.69 125 PHE A N 1
ATOM 948 C CA . PHE A 1 125 ? -3.683 6.424 6.165 1.00 89.69 125 PHE A CA 1
ATOM 949 C C . PHE A 1 125 ? -4.313 6.712 4.799 1.00 89.69 125 PHE A C 1
ATOM 951 O O . PHE A 1 125 ? -3.957 7.703 4.162 1.00 89.69 125 PHE A O 1
ATOM 958 N N . TYR A 1 126 ? -5.199 5.831 4.341 1.00 91.12 126 TYR A N 1
ATOM 959 C CA . TYR A 1 126 ? -5.924 5.961 3.084 1.00 91.12 126 TYR A CA 1
ATOM 960 C C . TYR A 1 126 ? -7.146 6.864 3.251 1.00 91.12 126 TYR A C 1
ATOM 962 O O . TYR A 1 126 ? -7.227 7.918 2.623 1.00 91.12 126 TYR A O 1
ATOM 970 N N . ASP A 1 127 ? -8.027 6.478 4.171 1.00 90.69 127 ASP A N 1
ATOM 971 C CA . ASP A 1 127 ? -9.244 7.180 4.545 1.00 90.69 127 ASP A CA 1
ATOM 972 C C . ASP A 1 127 ? -9.407 7.145 6.080 1.00 90.69 127 ASP A C 1
ATOM 974 O O . ASP A 1 127 ? -9.912 6.165 6.646 1.00 90.69 127 ASP A O 1
ATOM 978 N N . PRO A 1 128 ? -8.966 8.205 6.786 1.00 91.12 128 PRO A N 1
ATOM 979 C CA . PRO A 1 128 ? -9.072 8.270 8.240 1.00 91.12 128 PRO A CA 1
ATOM 980 C C . PRO A 1 128 ? -10.526 8.334 8.727 1.00 91.12 128 PRO A C 1
ATOM 982 O O . PRO A 1 128 ? -10.805 7.889 9.837 1.00 91.12 128 PRO A O 1
ATOM 985 N N . VAL A 1 129 ? -11.452 8.866 7.918 1.00 91.62 129 VAL A N 1
ATOM 986 C CA . VAL A 1 129 ? -12.867 9.003 8.295 1.00 91.62 129 VAL A CA 1
ATOM 987 C C . VAL A 1 129 ? -13.535 7.636 8.262 1.00 91.62 129 VAL A C 1
ATOM 989 O O . VAL A 1 129 ? -14.175 7.232 9.234 1.00 91.62 129 VAL A O 1
ATOM 992 N N . LEU A 1 130 ? -13.330 6.891 7.175 1.00 91.94 130 LEU A N 1
ATOM 993 C CA . LEU A 1 130 ? -13.846 5.534 7.053 1.00 91.94 130 LEU A CA 1
ATOM 994 C C . LEU A 1 130 ? -13.238 4.610 8.116 1.00 91.94 130 LEU A C 1
ATOM 996 O O . LEU A 1 130 ? -13.970 3.854 8.758 1.00 91.94 130 LEU A O 1
ATOM 1000 N N . PHE A 1 131 ? -11.928 4.714 8.365 1.00 93.31 131 PHE A N 1
ATOM 1001 C CA . PHE A 1 131 ? -11.266 3.961 9.430 1.00 93.31 131 PHE A CA 1
ATOM 1002 C C . PHE A 1 131 ? -11.897 4.216 10.803 1.00 93.31 131 PHE A C 1
ATOM 1004 O O . PHE A 1 131 ? -12.209 3.255 11.507 1.00 93.31 131 PHE A O 1
ATOM 1011 N N . GLU A 1 132 ? -12.109 5.483 11.176 1.00 93.12 132 GLU A N 1
ATOM 1012 C CA . GLU A 1 132 ? -12.683 5.817 12.481 1.00 93.12 132 GLU A CA 1
ATOM 1013 C C . GLU A 1 132 ? -14.140 5.360 12.584 1.00 93.12 132 GLU A C 1
ATOM 1015 O O . GLU A 1 132 ? -14.506 4.739 13.575 1.00 93.12 132 GLU A O 1
ATOM 1020 N N . SER A 1 133 ? -14.950 5.552 11.538 1.00 90.81 133 SER A N 1
ATOM 1021 C CA . SER A 1 133 ? -16.355 5.117 11.543 1.00 90.81 133 SER A CA 1
ATOM 1022 C C . SER A 1 133 ? -16.499 3.610 11.794 1.00 90.81 133 SER A C 1
ATOM 1024 O O . SER A 1 133 ? -17.225 3.189 12.694 1.00 90.81 133 SER A O 1
ATOM 1026 N N . MET A 1 134 ? -15.735 2.786 11.073 1.00 89.94 134 MET A N 1
ATOM 1027 C CA . MET A 1 134 ? -15.720 1.338 11.268 1.00 89.94 134 MET A CA 1
ATOM 1028 C C . MET A 1 134 ? -15.113 0.942 12.615 1.00 89.94 134 MET A C 1
ATOM 1030 O O . MET A 1 134 ? -15.578 -0.002 13.255 1.00 89.94 134 MET A O 1
ATOM 1034 N N . ARG A 1 135 ? -14.095 1.670 13.083 1.00 90.19 135 ARG A N 1
ATOM 1035 C CA . ARG A 1 135 ? -13.523 1.457 14.413 1.00 90.19 135 ARG A CA 1
ATOM 1036 C C . ARG A 1 135 ? -14.567 1.706 15.502 1.00 90.19 135 ARG A C 1
ATOM 1038 O O . ARG A 1 135 ? -14.675 0.873 16.398 1.00 90.19 135 ARG A O 1
ATOM 1045 N N . THR A 1 136 ? -15.337 2.791 15.425 1.00 87.81 136 THR A N 1
ATOM 1046 C CA . THR A 1 136 ? -16.414 3.101 16.376 1.00 87.81 136 THR A CA 1
ATOM 1047 C C . THR A 1 136 ? -17.523 2.050 16.334 1.00 87.81 136 THR A C 1
ATOM 1049 O O . THR A 1 136 ? -18.055 1.699 17.382 1.00 87.81 136 THR A O 1
ATOM 1052 N N . LEU A 1 137 ? -17.837 1.483 15.161 1.00 86.06 137 LEU A N 1
ATOM 1053 C CA . LEU A 1 137 ? -18.804 0.381 15.056 1.00 86.06 137 LEU A CA 1
ATOM 1054 C C . LEU A 1 137 ? -18.369 -0.864 15.844 1.00 86.06 137 LEU A C 1
ATOM 1056 O O . LEU A 1 137 ? -19.210 -1.539 16.434 1.00 86.06 137 LEU A O 1
ATOM 1060 N N . VAL A 1 138 ? -17.068 -1.169 15.870 1.00 83.62 138 VAL A N 1
ATOM 1061 C CA . VAL A 1 138 ? -16.527 -2.354 16.558 1.00 83.62 138 VAL A CA 1
ATOM 1062 C C . VAL A 1 138 ? -16.230 -2.087 18.036 1.00 83.62 138 VAL A C 1
ATOM 1064 O O . VAL A 1 138 ? -16.504 -2.945 18.872 1.00 83.62 138 VAL A O 1
ATOM 1067 N N . PHE A 1 139 ? -15.669 -0.918 18.356 1.00 81.12 139 PHE A N 1
ATOM 1068 C CA . PHE A 1 139 ? -15.126 -0.557 19.673 1.00 81.12 139 PHE A CA 1
ATOM 1069 C C . PHE A 1 139 ? -15.890 0.589 20.340 1.00 81.12 139 PHE A C 1
ATOM 1071 O O . PHE A 1 139 ? -15.278 1.428 21.003 1.00 81.12 139 PHE A O 1
ATOM 1078 N N . ASN A 1 140 ? -17.208 0.659 20.151 1.00 71.94 140 ASN A N 1
ATOM 1079 C CA . ASN A 1 140 ? -18.018 1.677 20.813 1.00 71.94 140 ASN A CA 1
ATOM 1080 C C . ASN A 1 140 ? -17.784 1.659 22.341 1.00 71.94 140 ASN A C 1
ATOM 1082 O O . ASN A 1 140 ? -17.389 0.632 22.896 1.00 71.94 140 ASN A O 1
ATOM 1086 N N . GLU A 1 141 ? -18.034 2.776 23.031 1.00 66.38 141 GLU A N 1
ATOM 1087 C CA . GLU A 1 141 ? -17.883 2.922 24.493 1.00 66.38 141 GLU A CA 1
ATOM 1088 C C . GLU A 1 141 ? -18.968 2.139 25.274 1.00 66.38 141 GLU A C 1
ATOM 1090 O O . GLU A 1 141 ? -19.711 2.668 26.098 1.00 66.38 141 GLU A O 1
ATOM 1095 N N . GLY A 1 142 ? -19.103 0.847 24.983 1.00 70.75 142 GLY A N 1
ATOM 1096 C CA . GLY A 1 142 ? -20.085 -0.073 25.531 1.00 70.75 142 GLY A CA 1
ATOM 1097 C C . GLY A 1 142 ? -20.055 -1.412 24.787 1.00 70.75 142 GLY A C 1
ATOM 1098 O O . GLY A 1 142 ? -19.404 -1.537 23.753 1.00 70.75 142 GLY A O 1
ATOM 1099 N N . PRO A 1 143 ? -20.754 -2.444 25.288 1.00 67.88 143 PRO A N 1
ATOM 1100 C CA . PRO A 1 143 ? -20.872 -3.703 24.567 1.00 67.88 143 PRO A CA 1
ATOM 1101 C C . PRO A 1 143 ? -21.528 -3.442 23.210 1.00 67.88 143 PRO A C 1
ATOM 1103 O O . PRO A 1 143 ? -22.679 -3.002 23.154 1.00 67.88 143 PRO A O 1
ATOM 1106 N N . THR A 1 144 ? -20.791 -3.706 22.130 1.00 67.94 144 THR A N 1
ATOM 1107 C CA . THR A 1 144 ? -21.291 -3.646 20.756 1.00 67.94 144 THR A CA 1
ATOM 1108 C C . THR A 1 144 ? -22.534 -4.515 20.659 1.00 67.94 144 THR A C 1
ATOM 1110 O O . THR A 1 144 ? -22.463 -5.743 20.737 1.00 67.94 144 THR A O 1
ATOM 1113 N N . ARG A 1 145 ? -23.704 -3.875 20.572 1.00 74.06 145 ARG A N 1
ATOM 1114 C CA . ARG A 1 145 ? -24.972 -4.599 20.521 1.00 74.06 145 ARG A CA 1
ATOM 1115 C C . ARG A 1 145 ? -25.150 -5.094 19.089 1.00 74.06 145 ARG A C 1
ATOM 1117 O O . ARG A 1 145 ? -25.209 -4.248 18.196 1.00 74.06 145 ARG A O 1
ATOM 1124 N N . PRO A 1 146 ? -25.275 -6.411 18.849 1.00 81.38 146 PRO A N 1
ATOM 1125 C CA . PRO A 1 146 ? -25.446 -6.941 17.496 1.00 81.38 146 PRO A CA 1
ATOM 1126 C C . PRO A 1 146 ? -26.636 -6.290 16.779 1.00 81.38 146 PRO A C 1
ATOM 1128 O O . PRO A 1 146 ? -26.549 -6.011 15.592 1.00 81.38 146 PRO A O 1
ATOM 1131 N N . GLU A 1 147 ? -27.685 -5.917 17.517 1.00 83.88 147 GLU A N 1
ATOM 1132 C CA . GLU A 1 147 ? -28.856 -5.218 16.974 1.00 83.88 147 GLU A CA 1
ATOM 1133 C C . GLU A 1 147 ? -28.540 -3.866 16.324 1.00 83.88 147 GLU A C 1
ATOM 1135 O O . GLU A 1 147 ? -29.152 -3.506 15.322 1.00 83.88 147 GLU A O 1
ATOM 1140 N N . GLN A 1 148 ? -27.565 -3.119 16.854 1.00 82.75 148 GLN A N 1
ATOM 1141 C CA . GLN A 1 148 ? -27.166 -1.839 16.264 1.00 82.75 148 GLN A CA 1
ATOM 1142 C C . GLN A 1 148 ? -26.492 -2.062 14.912 1.00 82.75 148 GLN A C 1
ATOM 1144 O O . GLN A 1 148 ? -26.805 -1.364 13.953 1.00 82.75 148 GLN A O 1
ATOM 1149 N N . ILE A 1 149 ? -25.632 -3.076 14.810 1.00 85.12 149 ILE A N 1
ATOM 1150 C CA . ILE A 1 149 ? -24.981 -3.434 13.547 1.00 85.12 149 ILE A CA 1
ATOM 1151 C C . ILE A 1 149 ? -26.016 -3.989 12.562 1.00 85.12 149 ILE A C 1
ATOM 1153 O O . ILE A 1 149 ? -26.034 -3.581 11.405 1.00 85.12 149 ILE A O 1
ATOM 1157 N N . ASN A 1 150 ? -26.928 -4.846 13.027 1.00 88.25 150 ASN A N 1
ATOM 1158 C CA . ASN A 1 150 ? -28.005 -5.401 12.205 1.00 88.25 150 ASN A CA 1
ATOM 1159 C C . ASN A 1 150 ? -28.907 -4.299 11.628 1.00 88.25 150 ASN A C 1
ATOM 1161 O O . ASN A 1 150 ? -29.297 -4.379 10.466 1.00 88.25 150 ASN A O 1
ATOM 1165 N N . SER A 1 151 ? -29.191 -3.240 12.396 1.00 90.75 151 SER A N 1
ATOM 1166 C CA . SER A 1 151 ? -30.006 -2.111 11.922 1.00 90.75 151 SER A CA 1
ATOM 1167 C C . SER A 1 151 ? -29.345 -1.25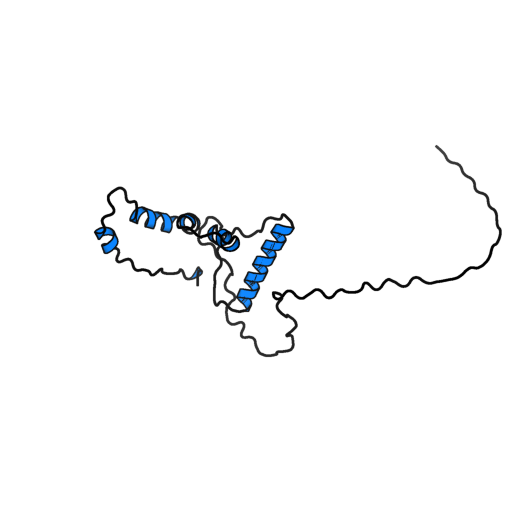1 10.841 1.00 90.75 151 SER A C 1
ATOM 1169 O O . SER A 1 151 ? -30.037 -0.477 10.183 1.00 90.75 151 SER A O 1
ATOM 1171 N N . LEU A 1 152 ? -28.028 -1.380 10.638 1.00 90.44 152 LEU A N 1
ATOM 1172 C CA . LEU A 1 152 ? -27.312 -0.687 9.563 1.00 90.44 152 LEU A CA 1
ATOM 1173 C C . LEU A 1 152 ? -27.455 -1.397 8.212 1.00 90.44 152 LEU A C 1
ATOM 1175 O O . LEU A 1 152 ? -27.077 -0.815 7.201 1.00 90.44 152 LEU A O 1
ATOM 1179 N N . TYR A 1 153 ? -27.980 -2.631 8.188 1.00 91.75 153 TYR A N 1
ATOM 1180 C CA . TYR A 1 153 ? -28.155 -3.439 6.975 1.00 91.75 153 TYR A CA 1
ATOM 1181 C C . TYR A 1 153 ? -26.890 -3.508 6.104 1.00 91.75 153 TYR A C 1
ATOM 1183 O O . TYR A 1 153 ? -26.957 -3.433 4.877 1.00 91.75 153 TYR A O 1
ATOM 1191 N N . LEU A 1 154 ? -25.725 -3.636 6.749 1.00 90.75 154 LEU A N 1
ATOM 1192 C CA . LEU A 1 154 ? -24.448 -3.736 6.048 1.00 90.75 154 LEU A CA 1
ATOM 1193 C C . LEU A 1 154 ? -24.412 -4.999 5.179 1.00 90.75 154 LEU A C 1
ATOM 1195 O O . LEU A 1 154 ? -24.790 -6.087 5.618 1.00 90.75 154 LEU A O 1
ATOM 1199 N N . THR A 1 155 ? -23.899 -4.851 3.964 1.00 92.81 155 THR A N 1
ATOM 1200 C CA . THR A 1 155 ? -23.613 -5.946 3.034 1.00 92.81 155 THR A CA 1
ATOM 1201 C C . THR A 1 155 ? -22.104 -6.048 2.806 1.00 92.81 155 THR A C 1
ATOM 1203 O O . THR A 1 155 ? -21.340 -5.152 3.165 1.00 92.81 155 THR A O 1
ATOM 1206 N N . PHE A 1 156 ? -21.644 -7.147 2.206 1.00 92.19 156 PHE A N 1
ATOM 1207 C CA . PHE A 1 156 ? -20.241 -7.310 1.801 1.00 92.19 156 PHE A CA 1
ATOM 1208 C C . PHE A 1 156 ? -19.971 -6.658 0.435 1.00 92.19 156 PHE A C 1
ATOM 1210 O O . PHE A 1 156 ? -19.321 -7.244 -0.428 1.00 92.19 156 PHE A O 1
ATOM 1217 N N . GLU A 1 157 ? -20.492 -5.447 0.245 1.00 92.75 157 GLU A N 1
ATOM 1218 C CA . GLU A 1 157 ? -20.329 -4.636 -0.959 1.00 92.75 157 GLU A CA 1
ATOM 1219 C C . GLU A 1 157 ? -19.812 -3.249 -0.573 1.00 92.75 157 GLU A C 1
ATOM 1221 O O . GLU A 1 157 ? -20.182 -2.692 0.461 1.00 92.75 157 GLU A O 1
ATOM 1226 N N . VAL A 1 158 ? -18.937 -2.688 -1.404 1.00 89.12 158 VAL A N 1
ATOM 1227 C CA . VAL A 1 158 ? -18.359 -1.357 -1.197 1.00 89.12 158 VAL A CA 1
ATOM 1228 C C . VAL A 1 158 ? -18.624 -0.531 -2.443 1.00 89.12 158 VAL A C 1
ATOM 1230 O O . VAL A 1 158 ? -18.285 -0.946 -3.551 1.00 89.12 158 VAL A O 1
ATOM 1233 N N . ALA A 1 159 ? -19.221 0.645 -2.259 1.00 88.19 159 ALA A N 1
ATOM 1234 C CA . ALA A 1 159 ? -19.356 1.620 -3.329 1.00 88.19 159 ALA A CA 1
ATOM 1235 C C . ALA A 1 159 ? -17.982 2.240 -3.615 1.00 88.19 159 ALA A C 1
ATOM 1237 O O . ALA A 1 159 ? -17.418 2.935 -2.770 1.00 88.19 159 ALA A O 1
ATOM 1238 N N . VAL A 1 160 ? -17.444 1.963 -4.800 1.00 84.38 160 VAL A N 1
ATOM 1239 C CA . VAL A 1 160 ? -16.169 2.517 -5.260 1.00 84.38 160 VAL A CA 1
ATOM 1240 C C . VAL A 1 160 ? -16.427 3.917 -5.833 1.00 84.38 160 VAL A C 1
ATOM 1242 O O . VAL A 1 160 ? -17.329 4.064 -6.662 1.00 84.38 160 VAL A O 1
ATOM 1245 N N . PRO A 1 161 ? -15.696 4.957 -5.396 1.00 80.75 161 PRO A N 1
ATOM 1246 C CA . PRO A 1 161 ? -15.888 6.308 -5.909 1.00 80.75 161 PRO A CA 1
ATOM 1247 C C . PRO A 1 161 ? -15.476 6.397 -7.387 1.00 80.75 161 PRO A C 1
ATOM 1249 O O . PRO A 1 161 ? -14.557 5.708 -7.820 1.00 80.75 161 PRO A O 1
ATOM 1252 N N . GLU A 1 162 ? -16.115 7.273 -8.170 1.00 80.94 162 GLU A N 1
ATOM 1253 C CA . GLU A 1 162 ? -15.862 7.401 -9.621 1.00 80.94 162 GLU A CA 1
ATOM 1254 C C . GLU A 1 162 ? -14.390 7.676 -9.963 1.00 80.94 162 GLU A C 1
ATOM 1256 O O . GLU A 1 162 ? -13.930 7.319 -11.040 1.00 80.94 162 GLU A O 1
ATOM 1261 N N . GLN A 1 163 ? -13.632 8.293 -9.050 1.00 77.62 163 GLN A N 1
ATOM 1262 C CA . GLN A 1 163 ? -12.207 8.570 -9.247 1.00 77.62 163 GLN A CA 1
ATOM 1263 C C . GLN A 1 163 ? -11.320 7.313 -9.179 1.00 77.62 163 GLN A C 1
ATOM 1265 O O . GLN A 1 163 ? -10.168 7.369 -9.608 1.00 77.62 163 GLN A O 1
ATOM 1270 N N . GLU A 1 164 ? -11.820 6.214 -8.607 1.00 74.81 164 GLU A N 1
ATOM 1271 C CA . GLU A 1 164 ? -11.118 4.928 -8.493 1.00 74.81 164 GLU A CA 1
ATOM 1272 C C . GLU A 1 164 ? -11.397 3.969 -9.663 1.00 74.81 164 GLU A C 1
ATOM 1274 O O . GLU A 1 164 ? -10.693 2.961 -9.794 1.00 74.81 164 GLU A O 1
ATOM 1279 N N . VAL A 1 165 ? -12.392 4.277 -10.503 1.00 68.56 165 VAL A N 1
ATOM 1280 C CA . VAL A 1 165 ? -12.820 3.467 -11.659 1.00 68.56 165 VAL A CA 1
ATOM 1281 C C . VAL A 1 165 ? -11.980 3.802 -12.890 1.00 68.56 165 VAL A C 1
ATOM 1283 O O . VAL A 1 165 ? -11.439 2.852 -13.504 1.00 68.56 165 VAL A O 1
#

Organism: Wuchereria bancrofti (NCBI:txid6293)